Protein AF-A0A6H0SCZ9-F1 (afdb_monomer_lite)

Structure (mmCIF, N/CA/C/O backbone):
data_AF-A0A6H0SCZ9-F1
#
_entry.id   AF-A0A6H0SCZ9-F1
#
loop_
_atom_site.group_PDB
_atom_site.id
_atom_site.type_symbol
_atom_site.label_atom_id
_atom_site.label_alt_id
_atom_site.label_comp_id
_atom_site.label_asym_id
_atom_site.label_entity_id
_atom_site.label_seq_id
_atom_site.pdbx_PDB_ins_code
_atom_site.Cartn_x
_atom_site.Cartn_y
_atom_site.Cartn_z
_atom_site.occupancy
_atom_site.B_iso_or_equiv
_atom_site.auth_seq_id
_atom_site.auth_comp_id
_atom_site.auth_asym_id
_atom_site.auth_atom_id
_atom_site.pdbx_PDB_model_num
ATOM 1 N N . MET A 1 1 ? 11.491 21.447 13.125 1.00 36.28 1 MET A N 1
ATOM 2 C CA . MET A 1 1 ? 11.240 20.022 12.847 1.00 36.28 1 MET A CA 1
ATOM 3 C C . MET A 1 1 ? 10.463 20.002 11.557 1.00 36.28 1 MET A C 1
ATOM 5 O O . MET A 1 1 ? 9.350 20.504 11.555 1.00 36.28 1 MET A O 1
ATOM 9 N N . ALA A 1 2 ? 11.114 19.644 10.451 1.00 33.59 2 ALA A N 1
ATOM 10 C CA . ALA A 1 2 ? 10.431 19.560 9.171 1.00 33.59 2 ALA A CA 1
ATOM 11 C C . ALA A 1 2 ? 9.500 18.354 9.258 1.00 33.59 2 ALA A C 1
ATOM 13 O O . ALA A 1 2 ? 9.974 17.236 9.437 1.00 33.59 2 ALA A O 1
ATOM 14 N N . ASP A 1 3 ? 8.202 18.625 9.232 1.00 43.16 3 ASP A N 1
ATOM 15 C CA . ASP A 1 3 ? 7.192 17.639 8.888 1.00 43.16 3 ASP A CA 1
ATOM 16 C C . ASP A 1 3 ? 7.644 17.057 7.541 1.00 43.16 3 ASP A C 1
ATOM 18 O O . ASP A 1 3 ? 7.758 17.792 6.556 1.00 43.16 3 ASP A O 1
ATOM 22 N N . GLU A 1 4 ? 8.104 15.804 7.534 1.00 52.97 4 GLU A N 1
ATOM 23 C CA . GLU A 1 4 ? 8.478 15.099 6.308 1.00 52.97 4 GLU A CA 1
ATOM 24 C C . GLU A 1 4 ? 7.244 15.134 5.422 1.00 52.97 4 GLU A C 1
ATOM 26 O O . GLU A 1 4 ? 6.300 14.414 5.707 1.00 52.97 4 GLU A O 1
ATOM 31 N N . ALA A 1 5 ? 7.213 16.023 4.428 1.00 67.06 5 ALA A N 1
ATOM 32 C CA . ALA A 1 5 ? 6.027 16.327 3.640 1.00 67.06 5 ALA A CA 1
ATOM 33 C C . ALA A 1 5 ? 5.573 15.089 2.851 1.00 67.06 5 ALA A C 1
ATOM 35 O O . ALA A 1 5 ? 5.932 14.889 1.691 1.00 67.06 5 ALA A O 1
ATOM 36 N N . TRP A 1 6 ? 4.810 14.226 3.510 1.00 75.25 6 TRP A N 1
ATOM 37 C CA . TRP A 1 6 ? 4.088 13.131 2.904 1.00 75.25 6 TRP A CA 1
ATOM 38 C C . TRP A 1 6 ? 2.846 13.726 2.245 1.00 75.25 6 TRP A C 1
ATOM 40 O O . TRP A 1 6 ? 2.172 14.591 2.802 1.00 75.25 6 TRP A O 1
ATOM 50 N N . SER A 1 7 ? 2.584 13.319 1.006 1.00 81.69 7 SER A N 1
ATOM 51 C CA . SER A 1 7 ? 1.396 13.758 0.281 1.00 81.69 7 SER A CA 1
ATOM 52 C C . SER A 1 7 ? 0.287 12.754 0.539 1.00 81.69 7 SER A C 1
ATOM 54 O O . SER A 1 7 ? 0.338 11.632 0.035 1.00 81.69 7 SER A O 1
ATOM 56 N N . GLU A 1 8 ? -0.719 13.162 1.299 1.00 84.56 8 GLU A N 1
ATOM 57 C CA . GLU A 1 8 ? -1.914 12.357 1.508 1.00 84.56 8 GLU A CA 1
ATOM 58 C C . GLU A 1 8 ? -2.723 12.259 0.201 1.00 84.56 8 GLU A C 1
ATOM 60 O O . GLU A 1 8 ? -2.940 13.254 -0.495 1.00 84.56 8 GLU A O 1
ATOM 65 N N . LEU A 1 9 ? -3.120 11.037 -0.171 1.00 86.31 9 LEU A N 1
ATOM 66 C CA . LEU A 1 9 ? -3.921 10.759 -1.376 1.00 86.31 9 LEU A CA 1
ATOM 67 C C . LEU A 1 9 ? -5.356 10.319 -1.053 1.00 86.31 9 LEU A C 1
ATOM 69 O O . LEU A 1 9 ? -6.193 10.253 -1.951 1.00 86.31 9 LEU A O 1
ATOM 73 N N . THR A 1 10 ? -5.635 10.002 0.208 1.00 83.25 10 THR A N 1
ATOM 74 C CA . THR A 1 10 ? -6.917 9.485 0.701 1.00 83.25 10 THR A CA 1
ATOM 75 C C . THR A 1 10 ? -7.304 10.252 1.949 1.00 83.25 10 THR A C 1
ATOM 77 O O . THR A 1 10 ? -6.443 10.439 2.790 1.00 83.25 10 THR A O 1
ATOM 80 N N . CYS A 1 11 ? -8.566 10.633 2.123 1.00 74.81 11 CYS A N 1
ATOM 81 C CA . CYS A 1 11 ? -9.017 11.267 3.364 1.00 74.81 11 CYS A CA 1
ATOM 82 C C . CYS A 1 11 ? -9.504 10.188 4.346 1.00 74.81 11 CYS A C 1
ATOM 84 O O . CYS A 1 11 ? -10.595 9.645 4.161 1.00 74.81 11 CYS A O 1
ATOM 86 N N . GLY A 1 12 ? -8.677 9.847 5.339 1.00 74.69 12 GLY A N 1
ATOM 87 C CA . GLY A 1 12 ? -9.008 8.894 6.408 1.00 74.69 12 GLY A CA 1
ATOM 88 C C . GLY A 1 12 ? -9.549 9.565 7.682 1.00 74.69 12 GLY A C 1
ATOM 89 O O . GLY A 1 12 ? -9.619 10.792 7.747 1.00 74.69 12 GLY A O 1
ATOM 90 N N . PRO A 1 13 ? -9.955 8.781 8.700 1.00 76.88 13 PRO A N 1
ATOM 91 C CA . PRO A 1 13 ? -10.313 9.333 10.002 1.00 76.88 13 PRO A CA 1
ATOM 92 C C . PRO A 1 13 ? -9.078 9.901 10.720 1.00 76.88 13 PRO A C 1
ATOM 94 O O . PRO A 1 13 ? -7.991 9.329 10.657 1.00 76.88 13 PRO A O 1
ATOM 97 N N . GLU A 1 14 ? -9.263 11.019 11.423 1.00 79.81 14 GLU A N 1
ATOM 98 C CA . GLU A 1 14 ? -8.256 11.614 12.306 1.00 79.81 14 GLU A CA 1
ATOM 99 C C . GLU A 1 14 ? -8.546 11.244 13.774 1.00 79.81 14 GLU A C 1
ATOM 101 O O . GLU A 1 14 ? -9.718 11.176 14.157 1.00 79.81 14 GLU A O 1
ATOM 106 N N . PRO A 1 15 ? -7.517 11.066 14.625 1.00 86.81 15 PRO A N 1
ATOM 107 C CA . PRO A 1 15 ? -6.096 11.297 14.359 1.00 86.81 15 PRO A CA 1
ATOM 108 C C . PRO A 1 15 ? -5.407 10.125 13.638 1.00 86.81 15 PRO A C 1
ATOM 110 O O . PRO A 1 15 ? -5.819 8.970 13.741 1.00 86.81 15 PRO A O 1
ATOM 113 N N . VAL A 1 16 ? -4.318 10.438 12.930 1.00 86.69 16 VAL A N 1
ATOM 114 C CA . VAL A 1 16 ? -3.524 9.478 12.148 1.00 86.69 16 VAL A CA 1
ATOM 115 C C . VAL A 1 16 ? -2.183 9.206 12.831 1.00 86.69 16 VAL A C 1
ATOM 117 O O . VAL A 1 16 ? -1.473 10.136 13.213 1.00 86.69 16 VAL A O 1
ATOM 120 N N . VAL A 1 17 ? -1.797 7.932 12.935 1.00 89.38 17 VAL A N 1
ATOM 121 C CA . VAL A 1 17 ? -0.476 7.502 13.413 1.00 89.38 17 VAL A CA 1
ATOM 122 C C . VAL A 1 17 ? 0.235 6.703 12.329 1.00 89.38 17 VAL A C 1
ATOM 124 O O . VAL A 1 17 ? -0.228 5.645 11.901 1.00 89.38 17 VAL A O 1
ATOM 127 N N . ARG A 1 18 ? 1.404 7.195 11.912 1.00 90.19 18 ARG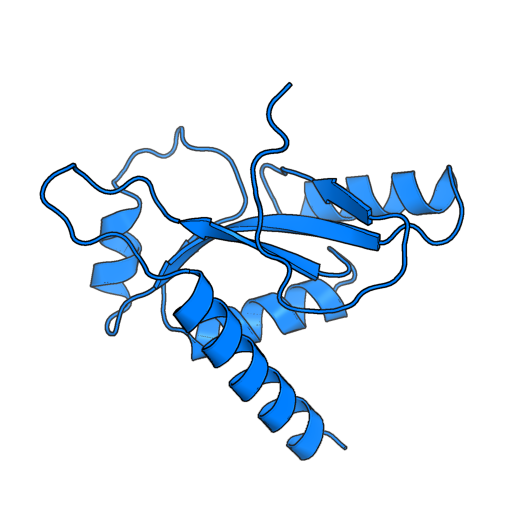 A N 1
ATOM 128 C CA . ARG A 1 18 ? 2.300 6.474 11.005 1.00 90.19 18 ARG A CA 1
ATOM 129 C C . ARG A 1 18 ? 3.161 5.479 11.772 1.00 90.19 18 ARG A C 1
ATOM 131 O O . ARG A 1 18 ? 3.733 5.808 12.811 1.00 90.19 18 ARG A O 1
ATOM 138 N N . VAL A 1 19 ? 3.273 4.266 11.241 1.00 90.94 19 VAL A N 1
ATOM 139 C CA . VAL A 1 19 ? 4.048 3.177 11.834 1.00 90.94 19 VAL A CA 1
ATOM 140 C C . VAL A 1 19 ? 5.027 2.632 10.805 1.00 90.94 19 VAL A C 1
ATOM 142 O O . VAL A 1 19 ? 4.634 2.128 9.756 1.00 90.94 19 VAL A O 1
ATOM 145 N N . ALA A 1 20 ? 6.310 2.66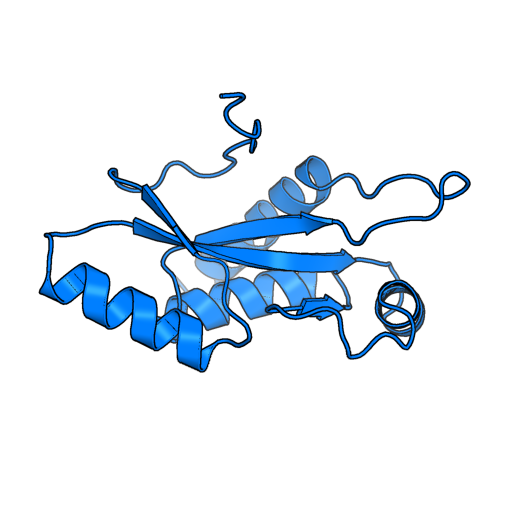2 11.154 1.00 90.81 20 ALA A N 1
ATOM 146 C CA . ALA A 1 20 ? 7.315 1.818 10.528 1.00 90.81 20 ALA A CA 1
ATOM 147 C C . ALA A 1 20 ? 7.394 0.493 11.301 1.00 90.81 20 ALA A C 1
ATOM 149 O O . ALA A 1 20 ? 7.512 0.488 12.529 1.00 90.81 20 ALA A O 1
ATOM 150 N N . ALA A 1 21 ? 7.316 -0.632 10.592 1.00 91.06 21 ALA A N 1
ATOM 151 C CA . ALA A 1 21 ? 7.394 -1.968 11.175 1.00 91.06 21 ALA A CA 1
ATOM 152 C C . ALA A 1 21 ? 8.298 -2.863 10.330 1.00 91.06 21 ALA A C 1
ATOM 154 O O . ALA A 1 21 ? 8.250 -2.794 9.105 1.00 91.06 21 ALA A O 1
ATOM 155 N N . ASP A 1 22 ? 9.073 -3.724 10.985 1.00 90.31 22 ASP A N 1
ATOM 156 C CA . ASP A 1 22 ? 9.955 -4.709 10.361 1.00 90.31 22 ASP A CA 1
ATOM 157 C C . ASP A 1 22 ? 9.161 -5.735 9.535 1.00 90.31 22 ASP A C 1
ATOM 159 O O . ASP A 1 22 ? 9.643 -6.201 8.504 1.00 90.31 22 ASP A O 1
ATOM 163 N N . ASP A 1 23 ? 7.936 -6.057 9.965 1.00 91.38 23 ASP A N 1
ATOM 164 C CA . ASP A 1 23 ? 7.028 -6.977 9.283 1.00 91.38 23 ASP A CA 1
ATOM 165 C C . ASP A 1 23 ? 5.535 -6.667 9.556 1.00 91.38 23 ASP A C 1
ATOM 167 O O . ASP A 1 23 ? 5.170 -5.868 10.427 1.00 91.38 23 ASP A O 1
ATOM 171 N N . LEU A 1 24 ? 4.644 -7.333 8.808 1.00 93.38 24 LEU A N 1
ATOM 172 C CA . LEU A 1 24 ? 3.186 -7.171 8.930 1.00 93.38 24 LEU A CA 1
ATOM 173 C C . LEU A 1 24 ? 2.641 -7.628 10.294 1.00 93.38 24 LEU A C 1
ATOM 175 O O . LEU A 1 24 ? 1.621 -7.119 10.761 1.00 93.38 24 LEU A O 1
ATOM 179 N N . GLN A 1 25 ? 3.291 -8.590 10.955 1.00 93.31 25 GLN A N 1
ATOM 180 C CA . GLN A 1 25 ? 2.858 -9.076 12.263 1.00 93.31 25 GLN A CA 1
ATOM 181 C C . GLN A 1 25 ? 3.149 -8.039 13.352 1.00 93.31 25 GLN A C 1
ATOM 183 O O . GLN A 1 25 ? 2.322 -7.839 14.247 1.00 93.31 25 GLN A O 1
ATOM 188 N N . GLN A 1 26 ? 4.298 -7.371 13.283 1.00 93.56 26 GLN A N 1
ATOM 189 C CA . GLN A 1 26 ? 4.647 -6.251 14.143 1.00 93.56 26 GLN A CA 1
ATOM 190 C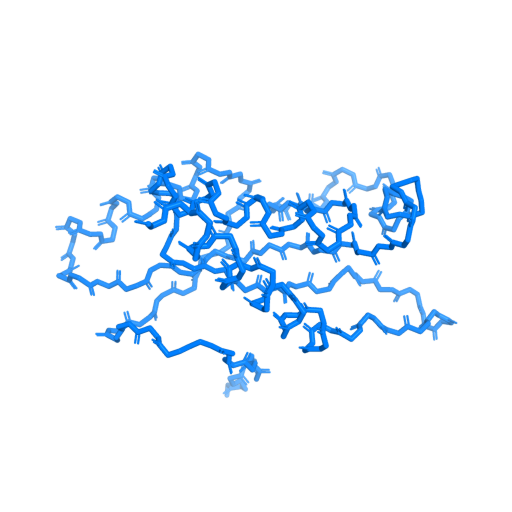 C . GLN A 1 26 ? 3.714 -5.064 13.893 1.00 93.56 26 GLN A C 1
ATOM 192 O O . GLN A 1 26 ? 3.186 -4.529 14.868 1.00 93.56 26 GLN A O 1
ATOM 197 N N . ALA A 1 27 ? 3.430 -4.718 12.633 1.00 93.56 27 ALA A N 1
ATOM 198 C CA . ALA A 1 27 ? 2.459 -3.676 12.292 1.00 93.56 27 ALA A CA 1
ATOM 199 C C . ALA A 1 27 ? 1.077 -3.964 12.906 1.00 93.56 27 ALA A C 1
ATOM 201 O O . ALA A 1 27 ? 0.527 -3.134 13.631 1.00 93.56 27 ALA A O 1
ATOM 202 N N . ARG A 1 28 ? 0.570 -5.195 12.746 1.00 94.44 28 ARG A N 1
ATOM 203 C CA . ARG A 1 28 ? -0.713 -5.614 13.332 1.00 94.44 28 ARG A CA 1
ATOM 204 C C . ARG A 1 28 ? -0.728 -5.511 14.857 1.00 94.44 28 ARG 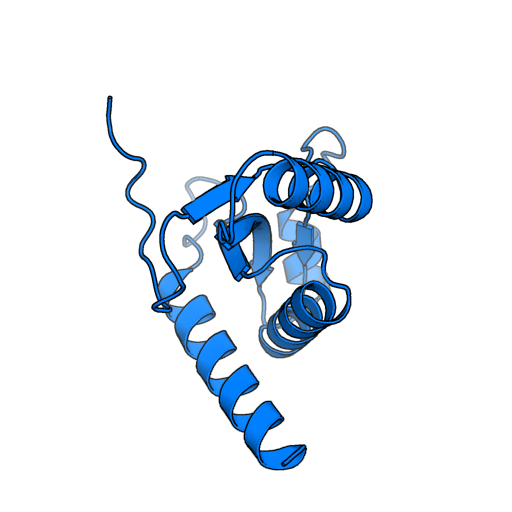A C 1
ATOM 206 O O . ARG A 1 28 ? -1.726 -5.103 15.443 1.00 94.44 28 ARG A O 1
ATOM 213 N N . ARG A 1 29 ? 0.369 -5.893 15.519 1.00 93.12 29 ARG A N 1
ATOM 214 C CA . ARG A 1 29 ? 0.505 -5.768 16.980 1.00 93.12 29 ARG A CA 1
ATOM 215 C C . ARG A 1 29 ? 0.528 -4.309 17.425 1.00 93.12 29 ARG A C 1
ATOM 217 O O . ARG A 1 29 ? -0.049 -4.013 18.465 1.00 93.12 29 ARG A O 1
ATOM 224 N N . ALA A 1 30 ? 1.201 -3.432 16.683 1.00 91.12 30 ALA A N 1
ATOM 225 C CA . ALA A 1 30 ? 1.222 -2.002 16.972 1.00 91.12 30 ALA A CA 1
ATOM 226 C C . ALA A 1 30 ? -0.188 -1.410 16.859 1.00 91.12 30 ALA A C 1
ATOM 228 O O . ALA A 1 30 ? -0.643 -0.753 17.790 1.00 91.12 30 ALA A O 1
ATOM 229 N N . ARG A 1 31 ? -0.921 -1.748 15.789 1.00 90.94 31 ARG A N 1
ATOM 230 C CA . ARG A 1 31 ? -2.315 -1.328 15.606 1.00 90.94 31 ARG A CA 1
ATOM 231 C C . ARG A 1 31 ? -3.236 -1.797 16.729 1.00 90.94 31 ARG A C 1
ATOM 233 O O . ARG A 1 31 ? -4.018 -1.002 17.234 1.00 90.94 31 ARG A O 1
ATOM 240 N N . ALA A 1 32 ? -3.129 -3.064 17.134 1.00 91.12 32 ALA A N 1
ATOM 241 C CA . ALA A 1 32 ? -3.937 -3.598 18.230 1.00 91.12 32 ALA A CA 1
ATOM 242 C C . ALA A 1 32 ? -3.716 -2.819 19.539 1.00 91.12 32 ALA A C 1
ATOM 244 O O . ALA A 1 32 ? -4.683 -2.438 20.181 1.00 91.12 32 ALA A O 1
ATOM 245 N N . ARG A 1 33 ? -2.457 -2.509 19.883 1.00 88.44 33 ARG A N 1
ATOM 246 C CA . ARG A 1 33 ? -2.131 -1.723 21.087 1.00 88.44 33 ARG A CA 1
ATOM 247 C C . ARG A 1 33 ? -2.690 -0.304 21.024 1.00 88.44 33 ARG A C 1
ATOM 249 O O . ARG A 1 33 ? -3.305 0.139 21.979 1.00 88.44 33 ARG A O 1
ATOM 256 N N . LEU A 1 34 ? -2.514 0.381 19.893 1.00 86.94 34 LEU A N 1
ATOM 257 C CA . LEU A 1 34 ? -2.997 1.755 19.725 1.00 86.94 34 LEU A CA 1
ATOM 258 C C . LEU A 1 34 ? -4.521 1.849 19.858 1.00 86.94 34 LEU A C 1
ATOM 260 O O . LEU A 1 34 ? -5.017 2.797 20.449 1.00 86.94 34 LEU A O 1
ATOM 264 N N . ARG A 1 35 ? -5.250 0.846 19.356 1.00 81.62 35 ARG A N 1
ATOM 265 C CA . ARG A 1 35 ? -6.714 0.791 19.459 1.00 81.62 35 ARG A CA 1
ATOM 266 C C . ARG A 1 35 ? -7.215 0.471 20.873 1.00 81.62 35 ARG A C 1
ATOM 268 O O . ARG A 1 35 ? -8.338 0.847 21.197 1.00 81.62 35 ARG A O 1
ATOM 275 N N . ASP A 1 36 ? -6.410 -0.216 21.683 1.00 81.56 36 ASP A N 1
ATOM 276 C CA . ASP A 1 36 ? -6.720 -0.498 23.090 1.00 81.56 36 ASP A CA 1
ATOM 277 C C . ASP A 1 36 ? -6.441 0.718 23.999 1.00 81.56 36 ASP A C 1
ATOM 279 O O . ASP A 1 36 ? -7.147 0.905 24.991 1.00 81.56 36 ASP A O 1
ATOM 283 N N . ASP A 1 37 ? -5.437 1.539 23.658 1.00 69.56 37 ASP A N 1
ATOM 284 C CA . ASP A 1 37 ? -4.963 2.665 24.477 1.00 69.56 37 ASP A CA 1
ATOM 285 C C . ASP A 1 37 ? -5.719 3.990 24.217 1.00 69.56 37 ASP A C 1
ATOM 287 O O . ASP A 1 37 ? -5.978 4.726 25.168 1.00 69.56 37 ASP A O 1
ATOM 291 N N . ASP A 1 38 ? -6.106 4.295 22.971 1.00 58.38 38 ASP A N 1
ATOM 292 C CA . ASP A 1 38 ? -6.810 5.534 22.601 1.00 58.38 38 ASP A CA 1
ATOM 293 C C . ASP A 1 38 ? -7.800 5.284 21.448 1.00 58.38 38 ASP A C 1
ATOM 295 O O . ASP A 1 38 ? -7.489 4.640 20.446 1.00 58.38 38 ASP A O 1
ATOM 299 N N . GLY A 1 39 ? -9.028 5.786 21.594 1.00 64.06 39 GLY A N 1
ATOM 300 C CA . GLY A 1 39 ? -10.130 5.547 20.658 1.00 64.06 39 GLY A CA 1
ATOM 301 C C . GLY A 1 39 ? -9.802 5.847 19.187 1.00 64.06 39 GLY A C 1
ATOM 302 O O . GLY A 1 39 ? -9.095 6.793 18.876 1.00 64.06 39 GLY A O 1
ATOM 303 N N . ASP A 1 40 ? -10.355 5.013 18.303 1.00 74.69 40 ASP A N 1
ATOM 304 C CA . ASP A 1 40 ? -10.405 5.093 16.830 1.00 74.69 40 ASP A CA 1
ATOM 305 C C . ASP A 1 40 ? -9.326 5.936 16.110 1.00 74.69 40 ASP A C 1
ATOM 307 O O . ASP A 1 40 ? -9.626 6.810 15.302 1.00 74.69 40 ASP A O 1
ATOM 311 N N . VAL A 1 41 ? -8.051 5.644 16.380 1.00 87.12 41 VAL A N 1
ATOM 312 C CA . VAL A 1 41 ? -6.906 6.188 15.631 1.00 87.12 41 VAL A CA 1
ATOM 313 C C . VAL A 1 41 ? -6.713 5.412 14.325 1.00 87.12 41 VAL A C 1
ATOM 315 O O . VAL A 1 41 ? -6.743 4.176 14.323 1.00 87.12 41 VAL A O 1
ATOM 318 N N . ALA A 1 42 ? -6.452 6.118 13.222 1.00 88.75 42 ALA A N 1
ATOM 319 C CA . ALA A 1 42 ? -6.067 5.501 11.954 1.00 88.75 42 ALA A CA 1
ATOM 320 C C . ALA A 1 42 ? -4.576 5.141 11.952 1.00 88.75 42 ALA A C 1
ATOM 322 O O . ALA A 1 42 ? -3.715 6.009 12.106 1.00 88.75 42 ALA A O 1
ATOM 323 N N . VAL A 1 43 ? -4.250 3.866 11.736 1.00 91.25 43 VAL A N 1
ATOM 324 C CA . VAL A 1 43 ? -2.863 3.393 11.663 1.00 91.25 43 VAL A CA 1
ATOM 325 C C . VAL A 1 43 ? -2.425 3.259 10.212 1.00 91.25 43 VAL A C 1
ATOM 327 O O . VAL A 1 43 ? -2.965 2.444 9.466 1.00 91.25 43 VAL A O 1
ATOM 330 N N . ILE A 1 44 ? -1.403 4.021 9.826 1.00 93.19 44 ILE A N 1
ATOM 331 C CA . ILE A 1 44 ? -0.856 4.042 8.466 1.00 93.19 44 ILE A CA 1
ATOM 332 C C . ILE A 1 44 ? 0.514 3.370 8.463 1.00 93.19 44 ILE A C 1
ATOM 334 O O . ILE A 1 44 ? 1.447 3.836 9.115 1.00 93.19 44 ILE A O 1
ATOM 338 N N . LEU A 1 45 ? 0.638 2.259 7.738 1.00 94.50 45 LEU A N 1
ATOM 339 C CA . LEU A 1 45 ? 1.876 1.485 7.662 1.00 94.50 45 LEU A CA 1
ATOM 340 C C . LEU A 1 45 ? 2.781 1.999 6.541 1.00 94.50 45 LEU A C 1
ATOM 342 O O . LEU A 1 45 ? 2.372 2.068 5.382 1.00 94.50 45 LEU A O 1
ATOM 346 N N . ASP A 1 46 ? 4.036 2.283 6.860 1.00 94.06 46 ASP A N 1
ATOM 347 C CA . ASP A 1 46 ? 5.037 2.603 5.849 1.00 94.06 46 ASP A CA 1
ATOM 348 C C . ASP A 1 46 ? 5.458 1.333 5.091 1.00 94.06 46 ASP A C 1
ATOM 350 O O . ASP A 1 46 ? 5.889 0.339 5.684 1.00 94.06 46 ASP A O 1
ATOM 354 N N . VAL A 1 47 ? 5.342 1.371 3.762 1.00 94.12 47 VAL A N 1
ATOM 355 C CA . VAL A 1 47 ? 5.711 0.270 2.866 1.00 94.12 47 VAL A CA 1
ATOM 356 C C . VAL A 1 47 ? 6.720 0.775 1.846 1.00 94.12 47 VAL A C 1
ATOM 358 O O . VAL A 1 47 ? 6.413 1.648 1.031 1.00 94.12 47 VAL A O 1
ATOM 361 N N . THR A 1 48 ? 7.924 0.203 1.847 1.00 93.19 48 THR A N 1
ATOM 362 C CA . THR A 1 48 ? 8.907 0.507 0.806 1.00 93.19 48 THR A CA 1
ATOM 363 C C . THR A 1 48 ? 8.521 -0.194 -0.490 1.00 93.19 48 THR A C 1
ATOM 365 O O . THR A 1 48 ? 8.360 -1.415 -0.514 1.00 93.19 48 THR A O 1
ATOM 368 N N . VAL A 1 49 ? 8.397 0.555 -1.582 1.00 92.38 49 VAL A N 1
ATOM 369 C CA . VAL A 1 49 ? 7.933 0.048 -2.871 1.00 92.38 49 VAL A CA 1
ATOM 370 C C . VAL A 1 49 ? 8.982 0.195 -3.967 1.00 92.38 49 VAL A C 1
ATOM 372 O O . VAL A 1 49 ? 9.583 1.253 -4.162 1.00 92.38 49 VAL A O 1
ATOM 375 N N . ALA A 1 50 ? 9.137 -0.880 -4.734 1.00 90.81 50 ALA A N 1
ATOM 376 C CA . ALA A 1 50 ? 9.724 -0.870 -6.061 1.00 90.81 50 ALA A CA 1
ATOM 377 C C . ALA A 1 50 ? 8.673 -1.378 -7.048 1.00 90.81 50 ALA A C 1
ATOM 379 O O . ALA A 1 50 ? 8.255 -2.539 -7.003 1.00 90.81 50 ALA A O 1
ATOM 380 N N . VAL A 1 51 ? 8.217 -0.491 -7.929 1.00 90.00 51 VAL A N 1
ATOM 381 C CA . VAL A 1 51 ? 7.218 -0.822 -8.943 1.00 90.00 51 VAL A CA 1
ATOM 382 C C . VAL A 1 51 ? 7.855 -0.714 -10.316 1.00 90.00 51 VAL A C 1
ATOM 384 O O . VAL A 1 51 ? 8.418 0.318 -10.667 1.00 90.00 51 VAL A O 1
ATOM 387 N N . ALA A 1 52 ? 7.749 -1.783 -11.096 1.00 84.50 52 ALA A N 1
ATOM 388 C CA . ALA A 1 52 ? 8.235 -1.834 -12.466 1.00 84.50 52 ALA A CA 1
ATOM 389 C C . ALA A 1 52 ? 7.251 -2.606 -13.356 1.00 84.50 52 ALA A C 1
ATOM 391 O O . ALA A 1 52 ? 6.367 -3.317 -12.874 1.00 84.50 52 ALA A O 1
ATOM 392 N N . GLY A 1 53 ? 7.421 -2.484 -14.676 1.00 77.69 53 GLY A N 1
ATOM 393 C CA . GLY A 1 53 ? 6.666 -3.286 -15.646 1.00 77.69 53 GLY A CA 1
ATOM 394 C C . GLY A 1 53 ? 7.005 -4.784 -15.604 1.00 77.69 53 GLY A C 1
ATOM 395 O O . GLY A 1 53 ? 6.220 -5.597 -16.083 1.00 77.69 53 GLY A O 1
ATOM 396 N N . ASP A 1 54 ? 8.145 -5.149 -15.004 1.00 76.69 54 ASP A N 1
ATOM 397 C CA . ASP A 1 54 ? 8.618 -6.525 -14.833 1.00 76.69 54 ASP A CA 1
ATOM 398 C C . ASP A 1 54 ? 9.046 -6.772 -13.374 1.00 76.69 54 ASP A C 1
ATOM 400 O O . ASP A 1 54 ? 9.738 -5.955 -12.762 1.00 76.69 54 ASP A O 1
ATOM 404 N N . VAL A 1 55 ? 8.649 -7.918 -12.813 1.00 77.12 55 VAL A N 1
ATOM 405 C CA . VAL A 1 55 ? 8.910 -8.274 -11.407 1.00 77.12 55 VAL A CA 1
ATOM 406 C C . VAL A 1 55 ? 10.404 -8.412 -11.117 1.00 77.12 55 VAL A C 1
ATOM 408 O O . VAL A 1 55 ? 10.850 -7.999 -10.052 1.00 77.12 55 VAL A O 1
ATOM 411 N N . ARG A 1 56 ? 11.208 -8.934 -12.051 1.00 80.25 56 ARG A N 1
ATOM 412 C CA . ARG A 1 56 ? 12.661 -9.052 -11.857 1.00 80.25 56 ARG A CA 1
ATOM 413 C C . ARG A 1 56 ? 13.310 -7.681 -11.743 1.00 80.25 56 ARG A C 1
ATOM 415 O O . ARG A 1 56 ? 14.194 -7.509 -10.910 1.00 80.25 56 ARG A O 1
ATOM 422 N N . ALA A 1 57 ? 12.857 -6.714 -12.541 1.00 81.31 57 ALA A N 1
ATOM 423 C CA . ALA A 1 57 ? 13.345 -5.340 -12.461 1.00 81.31 57 ALA A CA 1
ATOM 424 C C . ALA A 1 57 ? 12.999 -4.694 -11.107 1.00 81.31 57 ALA A C 1
ATOM 426 O O . ALA A 1 57 ? 13.853 -4.041 -10.509 1.00 81.31 57 ALA A O 1
ATOM 427 N N . ALA A 1 58 ? 11.788 -4.939 -10.593 1.00 81.94 58 ALA A N 1
ATOM 428 C CA . ALA A 1 58 ? 11.375 -4.479 -9.268 1.00 81.94 58 ALA A CA 1
ATOM 429 C C . ALA A 1 58 ? 12.167 -5.149 -8.128 1.00 81.94 58 ALA A C 1
ATOM 431 O O . ALA A 1 58 ? 12.578 -4.491 -7.177 1.00 81.94 58 ALA A O 1
ATOM 432 N N . CYS A 1 59 ? 12.426 -6.457 -8.212 1.00 82.62 59 CYS A N 1
ATOM 433 C CA . CYS A 1 59 ? 13.243 -7.153 -7.214 1.00 82.62 59 CYS A CA 1
ATOM 434 C C . CYS A 1 59 ? 14.689 -6.644 -7.216 1.00 82.62 59 CYS A C 1
ATOM 436 O O . CYS A 1 59 ? 15.266 -6.437 -6.153 1.00 82.62 59 CYS A O 1
ATOM 438 N N . ALA A 1 60 ? 15.258 -6.382 -8.396 1.00 83.81 60 ALA A N 1
ATOM 439 C CA . ALA A 1 60 ? 16.610 -5.842 -8.519 1.00 83.81 60 ALA A CA 1
ATOM 440 C C . ALA A 1 60 ? 16.770 -4.457 -7.862 1.00 83.81 60 ALA A C 1
ATOM 442 O O . ALA A 1 60 ? 17.885 -4.083 -7.505 1.00 83.81 60 ALA A O 1
ATOM 443 N N . SER A 1 61 ? 15.677 -3.707 -7.670 1.00 81.69 61 SER A N 1
ATOM 444 C CA . SER A 1 61 ? 15.713 -2.362 -7.081 1.00 81.69 61 SER A CA 1
ATOM 445 C C . SER A 1 61 ? 16.023 -2.359 -5.583 1.00 81.69 61 SER A C 1
ATOM 447 O O . SER A 1 61 ? 16.527 -1.365 -5.074 1.00 81.69 61 SER A O 1
ATOM 449 N N . PHE A 1 62 ? 15.733 -3.451 -4.871 1.00 78.81 62 PHE A N 1
ATOM 450 C CA . PHE A 1 62 ? 16.016 -3.564 -3.437 1.00 78.81 62 PHE A CA 1
ATOM 451 C C . PHE A 1 62 ? 17.471 -3.956 -3.138 1.00 78.81 62 PHE A C 1
ATOM 453 O O . PHE A 1 62 ? 17.888 -3.924 -1.982 1.00 78.81 62 PHE A O 1
ATOM 460 N N . GLY A 1 63 ? 18.259 -4.284 -4.169 1.00 73.00 63 GLY A N 1
ATOM 461 C CA . GLY A 1 63 ? 19.601 -4.829 -3.997 1.00 73.00 63 GLY A CA 1
ATOM 462 C C . GLY A 1 63 ? 19.595 -6.145 -3.207 1.00 73.00 63 GLY A C 1
ATOM 463 O O . GLY A 1 63 ? 18.553 -6.749 -2.973 1.00 73.00 63 GLY A O 1
ATOM 464 N N . THR A 1 64 ? 20.778 -6.598 -2.800 1.00 67.38 64 THR A N 1
ATOM 465 C CA . THR A 1 64 ? 20.952 -7.776 -1.925 1.00 67.38 64 THR A CA 1
ATOM 466 C C . THR A 1 64 ? 21.089 -7.375 -0.452 1.00 67.38 64 THR A C 1
ATOM 468 O O . THR A 1 64 ? 21.551 -8.167 0.368 1.00 67.38 64 THR A O 1
ATOM 471 N N . ASP A 1 65 ? 20.784 -6.118 -0.117 1.00 64.88 65 ASP A N 1
ATOM 472 C CA . ASP A 1 65 ? 20.958 -5.611 1.240 1.00 64.88 65 ASP A CA 1
ATOM 473 C C . ASP A 1 65 ? 19.764 -6.003 2.115 1.00 64.88 65 ASP A C 1
ATOM 475 O O . ASP A 1 65 ? 18.803 -5.260 2.313 1.00 64.88 65 ASP A O 1
ATOM 479 N N . GLU A 1 66 ? 19.860 -7.209 2.665 1.00 63.78 66 GLU A N 1
ATOM 480 C CA . GLU A 1 66 ? 18.926 -7.762 3.647 1.00 63.78 66 GLU A CA 1
ATOM 481 C C . GLU A 1 66 ? 18.897 -6.948 4.961 1.00 63.78 66 GLU A C 1
ATOM 483 O O . GLU A 1 66 ? 18.038 -7.179 5.812 1.00 63.78 66 GLU A O 1
ATOM 488 N N . SER A 1 67 ? 19.827 -5.999 5.155 1.00 63.25 67 SER A N 1
ATOM 489 C CA . SER A 1 67 ? 19.919 -5.161 6.361 1.00 63.25 67 SER A CA 1
ATOM 490 C C . SER A 1 67 ? 18.914 -4.019 6.362 1.00 63.25 67 SER A C 1
ATOM 492 O O . SER A 1 67 ? 18.606 -3.480 7.431 1.00 63.25 67 SER A O 1
ATOM 494 N N . VAL A 1 68 ? 18.390 -3.641 5.190 1.00 64.25 68 VAL A N 1
ATOM 495 C CA . VAL A 1 68 ? 17.248 -2.736 5.134 1.00 64.25 68 VAL A CA 1
ATOM 496 C C . VAL A 1 68 ? 16.136 -3.458 5.895 1.00 64.25 68 VAL A C 1
ATOM 498 O O . VAL A 1 68 ? 15.817 -4.615 5.615 1.00 64.25 68 VAL A O 1
ATOM 501 N N . ARG A 1 69 ? 15.503 -2.807 6.867 1.00 71.31 69 ARG A N 1
ATOM 502 C CA . ARG A 1 69 ? 14.338 -3.347 7.588 1.00 71.31 69 ARG A CA 1
ATOM 503 C C . ARG A 1 69 ? 13.061 -2.662 7.122 1.00 71.31 69 ARG A C 1
ATOM 505 O O . ARG A 1 69 ? 13.138 -1.614 6.484 1.00 71.31 69 ARG A O 1
ATOM 512 N N . GLY A 1 70 ? 11.915 -3.288 7.350 1.00 85.12 70 GLY A N 1
ATOM 513 C CA . GLY A 1 70 ? 10.629 -2.737 6.939 1.00 85.12 70 GLY A CA 1
ATOM 514 C C . GLY A 1 70 ? 9.830 -3.641 6.007 1.00 85.12 70 GLY A C 1
ATOM 515 O O . GLY A 1 70 ? 10.384 -4.498 5.315 1.00 85.12 70 GLY A O 1
ATOM 516 N N . VAL A 1 71 ? 8.525 -3.388 5.933 1.00 91.44 71 VAL A N 1
ATOM 517 C CA . VAL A 1 71 ? 7.630 -4.026 4.962 1.00 91.44 71 VAL A CA 1
ATOM 518 C C . VAL A 1 71 ? 7.971 -3.547 3.550 1.00 91.44 71 VAL A C 1
ATOM 520 O O . VAL A 1 71 ? 7.999 -2.347 3.272 1.00 91.44 71 VAL A O 1
ATOM 523 N N . ARG A 1 72 ? 8.224 -4.495 2.641 1.00 91.69 72 ARG A N 1
ATOM 524 C CA . ARG A 1 72 ? 8.619 -4.227 1.252 1.00 91.69 72 ARG A CA 1
ATOM 525 C C . ARG A 1 72 ? 7.642 -4.805 0.256 1.00 91.69 72 ARG A C 1
ATOM 527 O O . ARG A 1 72 ? 7.126 -5.905 0.439 1.00 91.69 72 ARG A O 1
ATOM 534 N N . TYR A 1 73 ? 7.502 -4.106 -0.859 1.00 92.50 73 TYR A N 1
ATOM 535 C CA . TYR A 1 73 ? 6.816 -4.605 -2.032 1.00 92.50 73 TYR A CA 1
ATOM 536 C C . TYR A 1 73 ? 7.663 -4.407 -3.289 1.00 92.50 73 TYR A C 1
ATOM 538 O O . TYR A 1 73 ? 8.031 -3.283 -3.627 1.00 92.50 73 TYR A O 1
ATOM 546 N N . ALA A 1 74 ? 7.917 -5.499 -4.008 1.00 91.88 74 ALA A N 1
ATOM 547 C CA . ALA A 1 74 ? 8.529 -5.494 -5.330 1.00 91.88 74 ALA A CA 1
ATOM 548 C C . ALA A 1 74 ? 7.550 -6.106 -6.336 1.00 91.88 74 ALA A C 1
ATOM 550 O O . ALA A 1 74 ? 7.179 -7.274 -6.206 1.00 91.88 74 ALA A O 1
ATOM 551 N N . GLY A 1 75 ? 7.130 -5.349 -7.348 1.00 91.75 75 GLY A N 1
ATOM 552 C CA . GLY A 1 75 ? 6.282 -5.911 -8.394 1.00 91.75 75 GLY A CA 1
ATOM 553 C C . GLY A 1 75 ? 5.559 -4.882 -9.246 1.00 91.75 75 GLY A C 1
ATOM 554 O O . GLY A 1 75 ? 6.137 -3.895 -9.689 1.00 91.75 75 GLY A O 1
ATOM 555 N N . THR A 1 76 ? 4.282 -5.152 -9.512 1.00 92.81 76 THR A N 1
ATOM 556 C CA . THR A 1 76 ? 3.440 -4.348 -10.407 1.00 92.81 76 THR A CA 1
ATOM 557 C C . THR A 1 76 ? 2.448 -3.513 -9.610 1.00 92.81 76 THR A C 1
ATOM 559 O O . THR A 1 76 ? 2.059 -3.886 -8.506 1.00 92.81 76 THR A O 1
ATOM 562 N N . VAL A 1 77 ? 1.934 -2.435 -10.203 1.00 93.56 77 VAL A N 1
ATOM 563 C CA . VAL A 1 77 ? 0.875 -1.613 -9.588 1.00 93.56 77 VAL A CA 1
ATOM 564 C C . VAL A 1 77 ? -0.341 -2.457 -9.181 1.00 93.56 77 VAL A C 1
ATOM 566 O O . VAL A 1 77 ? -0.897 -2.285 -8.100 1.00 93.56 77 VAL A O 1
ATOM 569 N N . ARG A 1 78 ? -0.736 -3.424 -10.020 1.00 92.06 78 ARG A N 1
ATOM 570 C CA . ARG A 1 78 ? -1.890 -4.291 -9.744 1.00 92.06 78 ARG A CA 1
ATOM 571 C C . ARG A 1 78 ? -1.648 -5.214 -8.550 1.00 92.06 78 ARG A C 1
ATOM 573 O O . ARG A 1 78 ? -2.571 -5.471 -7.785 1.00 92.06 78 ARG A O 1
ATOM 580 N N . GLY A 1 79 ? -0.422 -5.715 -8.399 1.00 91.94 79 GLY A N 1
ATOM 581 C CA . GLY A 1 79 ? -0.048 -6.510 -7.234 1.00 91.94 79 GLY A CA 1
ATOM 582 C C . GLY A 1 79 ? 0.053 -5.663 -5.964 1.00 91.94 79 GLY A C 1
ATOM 583 O O . GLY A 1 79 ? -0.384 -6.125 -4.917 1.00 91.94 79 GLY A O 1
ATOM 584 N N . LEU A 1 80 ? 0.533 -4.418 -6.064 1.00 94.69 80 LEU A N 1
ATOM 585 C CA . LEU A 1 80 ? 0.560 -3.470 -4.947 1.00 94.69 80 LEU A CA 1
ATOM 586 C C . LEU A 1 80 ? -0.856 -3.172 -4.441 1.00 94.69 80 LEU A C 1
ATOM 588 O O . LEU A 1 80 ? -1.103 -3.240 -3.244 1.00 94.69 80 LEU A O 1
ATOM 592 N N . ALA A 1 81 ? -1.805 -2.925 -5.350 1.00 94.81 81 ALA A N 1
ATOM 593 C CA . ALA A 1 81 ? -3.211 -2.748 -4.990 1.00 94.81 81 ALA A CA 1
ATOM 594 C C . ALA A 1 81 ? -3.794 -3.990 -4.289 1.00 94.81 81 ALA A C 1
ATOM 596 O O . ALA A 1 81 ? -4.551 -3.860 -3.333 1.00 94.81 81 ALA A O 1
ATOM 597 N N . GLY A 1 82 ? -3.424 -5.197 -4.735 1.00 94.06 82 GLY A N 1
ATOM 598 C CA . GLY A 1 82 ? -3.798 -6.441 -4.054 1.00 94.06 82 GLY A CA 1
ATOM 599 C C . GLY A 1 82 ? -3.258 -6.506 -2.626 1.00 94.06 82 GLY A C 1
ATOM 600 O O . GLY A 1 82 ? -4.032 -6.699 -1.697 1.00 94.06 82 GLY A O 1
ATOM 601 N N . LEU A 1 83 ? -1.958 -6.252 -2.449 1.00 95.06 83 LEU A N 1
ATOM 602 C CA . LEU A 1 83 ? -1.319 -6.241 -1.133 1.00 95.06 83 LEU A CA 1
ATOM 603 C C . LEU A 1 83 ? -1.970 -5.228 -0.181 1.00 95.06 83 LEU A C 1
ATOM 605 O O . LEU A 1 83 ? -2.184 -5.542 0.984 1.00 95.06 83 LEU A O 1
ATOM 609 N N . ILE A 1 84 ? -2.285 -4.023 -0.656 1.00 95.19 84 ILE A N 1
ATOM 610 C CA . ILE A 1 84 ? -2.912 -2.985 0.175 1.00 95.19 84 ILE A CA 1
ATOM 611 C C . ILE A 1 84 ? -4.304 -3.428 0.638 1.00 95.19 84 ILE A C 1
ATOM 613 O O . ILE A 1 84 ? -4.609 -3.319 1.823 1.00 95.19 84 ILE A O 1
ATOM 617 N N . ALA A 1 85 ? -5.108 -4.006 -0.259 1.00 93.19 85 ALA A N 1
ATOM 618 C CA . ALA A 1 85 ? -6.408 -4.565 0.108 1.00 93.19 85 ALA A CA 1
ATOM 619 C C . ALA A 1 85 ? -6.281 -5.724 1.117 1.00 93.19 85 ALA A C 1
ATOM 621 O O . ALA A 1 85 ? 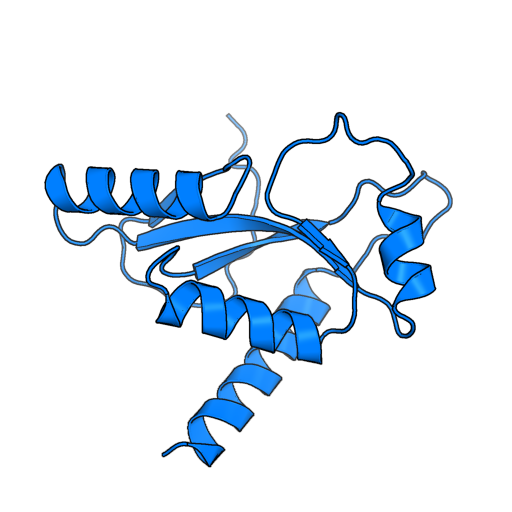-7.105 -5.853 2.024 1.00 93.19 85 ALA A O 1
ATOM 622 N N . ASP A 1 86 ? -5.242 -6.553 0.988 1.00 94.00 86 ASP A N 1
ATOM 623 C CA . ASP A 1 86 ? -4.971 -7.646 1.925 1.00 94.00 86 ASP A CA 1
ATOM 624 C C . ASP A 1 86 ? -4.535 -7.116 3.306 1.00 94.00 86 ASP A C 1
ATOM 626 O O . ASP A 1 86 ? -4.967 -7.652 4.325 1.00 94.00 86 ASP A O 1
ATOM 630 N N . ILE A 1 87 ? -3.723 -6.051 3.361 1.00 94.81 87 ILE A N 1
ATOM 631 C CA . ILE A 1 87 ? -3.306 -5.368 4.604 1.00 94.81 87 ILE A CA 1
ATOM 632 C C . ILE A 1 87 ? -4.525 -4.835 5.364 1.00 94.81 87 ILE A C 1
ATOM 634 O O . ILE A 1 87 ? -4.634 -5.062 6.574 1.00 94.81 87 ILE A O 1
ATOM 638 N N . GLU A 1 88 ? -5.437 -4.172 4.653 1.00 91.44 88 GLU A N 1
ATOM 639 C CA . GLU A 1 88 ? -6.693 -3.657 5.204 1.00 91.44 88 GLU A CA 1
ATOM 640 C C . GLU A 1 88 ? -7.581 -4.809 5.705 1.00 91.44 88 GLU A C 1
ATOM 642 O O . GLU A 1 88 ? -7.958 -4.852 6.877 1.00 91.44 88 GLU A O 1
ATOM 647 N N . THR A 1 89 ? -7.835 -5.812 4.856 1.00 92.06 89 THR A N 1
ATOM 648 C CA . THR A 1 89 ? -8.706 -6.962 5.175 1.00 92.06 89 THR A CA 1
ATOM 649 C C . THR A 1 89 ? -8.175 -7.785 6.351 1.00 92.06 89 THR A C 1
ATOM 651 O O . THR A 1 89 ? -8.942 -8.273 7.182 1.00 92.06 89 THR A O 1
ATOM 654 N N . ALA A 1 90 ? -6.853 -7.941 6.454 1.00 93.38 90 ALA A N 1
ATOM 655 C CA . ALA A 1 90 ? -6.205 -8.645 7.557 1.00 93.38 90 ALA A CA 1
ATOM 656 C C . ALA A 1 90 ? -6.124 -7.808 8.850 1.00 93.38 90 ALA A C 1
ATOM 658 O O . ALA A 1 90 ? -5.617 -8.302 9.866 1.00 93.38 90 ALA A O 1
ATOM 659 N N . GLY A 1 91 ? -6.588 -6.553 8.824 1.00 91.62 91 GLY A N 1
ATOM 660 C CA . GLY A 1 91 ? -6.566 -5.635 9.959 1.00 91.62 91 GLY A CA 1
ATOM 661 C C . GLY A 1 91 ? -5.155 -5.260 10.406 1.00 91.62 91 GLY A C 1
ATOM 662 O O . GLY A 1 91 ? -4.940 -5.003 11.594 1.00 91.62 91 GLY A O 1
ATOM 663 N N . VAL A 1 92 ? -4.185 -5.279 9.487 1.00 95.31 92 VAL A N 1
ATOM 664 C CA . VAL A 1 92 ? -2.785 -4.941 9.776 1.00 95.31 92 VAL A CA 1
ATOM 665 C C . VAL A 1 92 ? -2.616 -3.429 9.924 1.00 95.31 92 VAL A C 1
ATOM 667 O O . VAL A 1 92 ? -1.947 -2.989 10.856 1.00 95.31 92 VAL A O 1
ATOM 670 N N . ALA A 1 93 ? -3.246 -2.656 9.041 1.00 93.88 93 ALA A N 1
ATOM 671 C CA . ALA A 1 93 ? -3.241 -1.197 9.029 1.00 93.88 93 ALA A CA 1
ATOM 672 C C . ALA A 1 93 ? -4.553 -0.680 8.416 1.00 93.88 93 ALA A C 1
ATOM 674 O O . ALA A 1 93 ? -5.215 -1.415 7.685 1.00 93.88 93 ALA A O 1
ATOM 675 N N . ASP A 1 94 ? -4.910 0.567 8.710 1.00 90.25 94 ASP A N 1
ATOM 676 C CA . ASP A 1 94 ? -6.064 1.265 8.123 1.00 90.25 94 ASP A CA 1
ATOM 677 C C . ASP A 1 94 ? -5.700 1.933 6.782 1.00 90.25 94 ASP A C 1
ATOM 679 O O . ASP A 1 94 ? -6.566 2.267 5.981 1.00 90.25 94 ASP A O 1
ATOM 683 N N . GLY A 1 95 ? -4.402 2.090 6.511 1.00 91.88 95 GLY A N 1
ATOM 684 C CA . GLY A 1 95 ? -3.871 2.567 5.240 1.00 91.88 95 GLY A CA 1
ATOM 685 C C . GLY A 1 95 ? -2.363 2.350 5.139 1.00 91.88 95 GLY A C 1
ATOM 686 O O . GLY A 1 95 ? -1.741 1.758 6.027 1.00 91.88 95 GLY A O 1
ATOM 687 N N . VAL A 1 96 ? -1.761 2.830 4.049 1.00 94.44 96 VAL A N 1
ATOM 688 C CA . VAL A 1 96 ? -0.312 2.726 3.833 1.00 94.44 96 VAL A CA 1
ATOM 689 C C . VAL A 1 96 ? 0.301 4.028 3.333 1.00 94.44 96 VAL A C 1
ATOM 691 O O . VAL A 1 96 ? -0.306 4.750 2.544 1.00 94.44 96 VAL A O 1
ATOM 694 N N . THR A 1 97 ? 1.548 4.272 3.726 1.00 93.88 97 THR A N 1
ATOM 695 C CA . THR A 1 97 ? 2.415 5.269 3.092 1.00 93.88 97 THR A CA 1
ATOM 696 C C . THR A 1 97 ? 3.331 4.553 2.112 1.00 93.88 97 THR A C 1
ATOM 698 O O . THR A 1 97 ? 4.034 3.613 2.487 1.00 93.88 97 THR A O 1
ATOM 701 N N . LEU A 1 98 ? 3.362 5.003 0.858 1.00 93.56 98 LEU A N 1
ATOM 702 C CA . LEU A 1 98 ? 4.307 4.477 -0.124 1.00 93.56 98 LEU A CA 1
ATOM 703 C C . LEU A 1 98 ? 5.651 5.188 0.027 1.00 93.56 98 LEU A C 1
ATOM 705 O O . LEU A 1 98 ? 5.739 6.402 -0.147 1.00 93.56 98 LEU A O 1
ATOM 709 N N . VAL A 1 99 ? 6.702 4.423 0.307 1.00 91.19 99 VAL A N 1
ATOM 710 C CA . VAL A 1 99 ? 8.074 4.925 0.418 1.00 91.19 99 VAL A CA 1
ATOM 711 C C . VAL A 1 99 ? 8.881 4.389 -0.758 1.00 91.19 99 VAL A C 1
ATOM 713 O O . VAL A 1 99 ? 8.965 3.184 -0.962 1.00 91.19 99 VAL A O 1
ATOM 716 N N . GLY A 1 100 ? 9.472 5.260 -1.569 1.00 88.50 100 GLY A N 1
ATOM 717 C CA . GLY A 1 100 ? 10.291 4.824 -2.702 1.00 88.50 100 GLY A CA 1
ATOM 718 C C . GLY A 1 100 ? 11.580 4.150 -2.238 1.00 88.50 100 GLY A C 1
ATOM 719 O O . GLY A 1 100 ? 12.180 4.564 -1.247 1.00 88.50 100 GLY A O 1
ATOM 720 N N . VAL A 1 101 ? 12.032 3.130 -2.969 1.00 86.12 101 VAL A N 1
ATOM 721 C CA . VAL A 1 101 ? 13.401 2.623 -2.798 1.00 86.12 101 VAL A CA 1
ATOM 722 C C . VAL A 1 101 ? 14.421 3.727 -3.071 1.00 86.12 101 VAL A C 1
ATOM 724 O O . VAL A 1 101 ? 14.256 4.530 -3.993 1.00 86.12 101 VAL A O 1
ATOM 727 N N . ALA A 1 102 ? 15.492 3.758 -2.276 1.00 76.69 102 ALA A N 1
ATOM 728 C CA . ALA A 1 102 ? 16.607 4.663 -2.513 1.00 76.69 102 ALA A CA 1
ATOM 729 C C . ALA A 1 102 ? 17.250 4.317 -3.865 1.00 76.69 102 ALA A C 1
ATOM 731 O O . ALA A 1 102 ? 17.863 3.264 -4.025 1.00 76.69 102 ALA A O 1
ATOM 732 N N . SER A 1 103 ? 17.078 5.199 -4.847 1.00 68.19 103 SER A N 1
ATOM 733 C CA . SER A 1 103 ? 17.648 5.026 -6.182 1.00 68.19 103 SER A CA 1
ATOM 734 C C . SER A 1 103 ? 19.041 5.661 -6.244 1.00 68.19 103 SER A C 1
ATOM 736 O O . SER A 1 103 ? 19.265 6.696 -5.607 1.00 68.19 103 SER A O 1
ATOM 738 N N . PRO A 1 104 ? 19.993 5.096 -7.010 1.00 70.38 104 PRO A N 1
ATOM 739 C CA . PRO A 1 104 ? 21.263 5.765 -7.260 1.00 70.38 104 PRO A CA 1
ATOM 740 C C . PRO A 1 104 ? 21.022 7.111 -7.968 1.00 70.38 104 PRO A C 1
ATOM 742 O O . PRO A 1 104 ? 20.030 7.261 -8.682 1.00 70.38 104 PRO A O 1
ATOM 745 N N . PRO A 1 105 ? 21.944 8.083 -7.852 1.00 69.19 105 PRO A N 1
ATOM 746 C CA . PRO A 1 105 ? 21.758 9.438 -8.389 1.00 69.19 105 PRO A CA 1
ATOM 747 C C . PRO A 1 105 ? 21.580 9.498 -9.918 1.00 69.19 105 PRO A C 1
ATOM 749 O O . PRO A 1 105 ? 21.179 10.527 -10.449 1.00 69.19 105 PRO A O 1
ATOM 752 N N . SER A 1 106 ? 21.894 8.415 -10.633 1.00 69.94 106 SER A N 1
ATOM 753 C CA . SER A 1 106 ? 21.731 8.280 -12.083 1.00 69.94 106 SER A CA 1
ATOM 754 C C . SER A 1 106 ? 20.381 7.702 -12.517 1.00 69.94 106 SER A C 1
ATOM 756 O O . SER A 1 106 ? 20.086 7.704 -13.711 1.00 69.94 106 SER A O 1
ATOM 758 N N . ALA A 1 107 ? 19.576 7.179 -11.592 1.00 71.75 107 ALA A N 1
ATOM 759 C CA . ALA A 1 107 ? 18.279 6.597 -11.902 1.00 71.75 107 ALA A CA 1
ATOM 760 C C . ALA A 1 107 ? 17.166 7.642 -11.774 1.00 71.75 107 ALA A C 1
ATOM 762 O O . ALA A 1 107 ? 17.169 8.475 -10.868 1.00 71.75 107 ALA A O 1
ATOM 763 N N . THR A 1 108 ? 16.180 7.573 -12.670 1.00 77.19 108 THR A N 1
ATOM 764 C CA . THR A 1 108 ? 14.953 8.364 -12.546 1.00 77.19 108 THR A CA 1
ATOM 765 C C . THR A 1 108 ? 14.220 7.956 -11.262 1.00 77.19 108 THR A C 1
ATOM 767 O O . THR A 1 108 ? 13.954 6.763 -11.083 1.00 77.19 108 THR A O 1
ATOM 770 N N . PRO A 1 109 ? 13.902 8.905 -10.361 1.00 74.56 109 PRO A N 1
ATOM 771 C CA . PRO A 1 109 ? 13.126 8.615 -9.165 1.00 74.56 109 PRO A CA 1
ATOM 772 C C . PRO A 1 109 ? 11.748 8.063 -9.521 1.00 74.56 109 PRO A C 1
ATOM 774 O O . PRO A 1 109 ? 11.143 8.456 -10.519 1.00 74.56 109 PRO A O 1
ATOM 777 N N . LEU A 1 110 ? 11.248 7.167 -8.680 1.00 81.25 110 LEU A N 1
ATOM 778 C CA . LEU A 1 110 ? 9.907 6.625 -8.822 1.00 81.25 110 LEU A CA 1
ATOM 779 C C . LEU A 1 110 ? 8.871 7.717 -8.504 1.00 81.25 110 LEU A C 1
ATOM 781 O O . LEU A 1 110 ? 8.908 8.286 -7.412 1.00 81.25 110 LEU A O 1
ATOM 785 N N . ASP A 1 111 ? 7.937 7.993 -9.419 1.00 90.00 111 ASP A N 1
ATOM 786 C CA . ASP A 1 111 ? 6.817 8.902 -9.139 1.00 90.00 111 ASP A CA 1
ATOM 787 C C . ASP A 1 111 ? 5.779 8.193 -8.255 1.00 90.00 111 ASP A C 1
ATOM 789 O O . ASP A 1 111 ? 4.840 7.537 -8.715 1.00 90.00 111 ASP A O 1
ATOM 793 N N . LEU A 1 112 ? 5.980 8.302 -6.941 1.00 90.94 112 LEU A N 1
ATOM 794 C CA . LEU A 1 112 ? 5.107 7.701 -5.933 1.00 90.94 112 LEU A CA 1
ATOM 795 C C . LEU A 1 112 ? 3.686 8.267 -5.978 1.00 90.94 112 LEU A C 1
ATOM 797 O O . LEU A 1 112 ? 2.740 7.549 -5.653 1.00 90.94 112 LEU A O 1
ATOM 801 N N . ALA A 1 113 ? 3.516 9.524 -6.392 1.00 90.38 113 ALA A N 1
ATOM 802 C CA . ALA A 1 113 ? 2.204 10.148 -6.458 1.00 90.38 113 ALA A CA 1
ATOM 803 C C . ALA A 1 113 ? 1.403 9.604 -7.650 1.00 90.38 113 ALA A C 1
ATOM 805 O O . ALA A 1 113 ? 0.216 9.305 -7.511 1.00 90.38 113 ALA A O 1
ATOM 806 N N . GLU A 1 114 ? 2.038 9.424 -8.812 1.00 92.62 114 GLU A N 1
ATOM 807 C CA . GLU A 1 114 ? 1.423 8.749 -9.962 1.00 92.62 114 GLU A CA 1
ATOM 808 C C . GLU A 1 114 ? 1.059 7.296 -9.643 1.00 92.62 114 GLU A C 1
ATOM 810 O O . GLU A 1 114 ? -0.068 6.862 -9.914 1.00 92.62 114 GLU A O 1
ATOM 815 N N . ILE A 1 115 ? 1.965 6.559 -8.998 1.00 93.12 115 ILE A N 1
ATOM 816 C CA . ILE A 1 115 ? 1.699 5.181 -8.572 1.00 93.12 115 ILE A CA 1
ATOM 817 C C . ILE A 1 115 ? 0.533 5.135 -7.597 1.00 93.12 115 ILE A C 1
ATOM 819 O O . ILE A 1 115 ? -0.388 4.351 -7.810 1.00 93.12 115 ILE A O 1
ATOM 823 N N . GLY A 1 116 ? 0.540 5.980 -6.565 1.00 93.06 116 GLY A N 1
ATOM 824 C CA . GLY A 1 116 ? -0.525 6.032 -5.571 1.00 93.06 116 GLY A CA 1
ATOM 825 C C . GLY A 1 116 ? -1.890 6.303 -6.207 1.00 93.06 116 GLY A C 1
ATOM 826 O O . GLY A 1 116 ? -2.833 5.553 -5.968 1.00 93.06 116 GLY A O 1
ATOM 827 N N . ARG A 1 117 ? -1.990 7.285 -7.116 1.00 94.38 117 ARG A N 1
ATOM 828 C CA . ARG A 1 117 ? -3.235 7.551 -7.865 1.00 94.38 117 ARG A CA 1
ATOM 829 C C . ARG A 1 117 ? -3.670 6.361 -8.722 1.00 94.38 117 ARG A C 1
ATOM 831 O O . ARG A 1 117 ? -4.856 6.044 -8.781 1.00 94.38 117 ARG A O 1
ATOM 838 N N . THR A 1 118 ? -2.724 5.678 -9.365 1.00 94.56 118 THR A N 1
ATOM 839 C CA . TH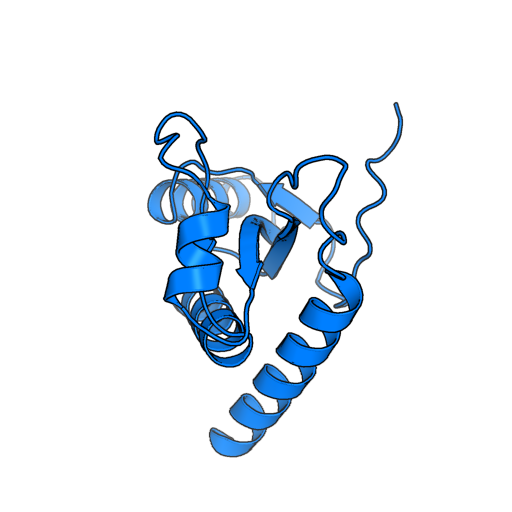R A 1 118 ? -3.027 4.501 -10.193 1.00 94.56 118 THR A CA 1
ATOM 840 C C . THR A 1 118 ? -3.505 3.324 -9.339 1.00 94.56 118 THR A C 1
ATOM 842 O O . THR A 1 118 ? -4.464 2.647 -9.703 1.00 94.56 118 THR A O 1
ATOM 845 N N . VAL A 1 119 ? -2.876 3.093 -8.184 1.00 94.31 119 VAL A N 1
ATOM 846 C CA . VAL A 1 119 ? -3.307 2.091 -7.200 1.00 94.31 119 VAL A CA 1
ATOM 847 C C . VAL A 1 119 ? -4.732 2.377 -6.732 1.00 94.31 119 VAL A C 1
ATOM 849 O O . VAL A 1 119 ? -5.554 1.463 -6.751 1.00 94.31 119 VAL A O 1
ATOM 852 N N . LEU A 1 120 ? -5.046 3.627 -6.375 1.00 92.56 120 LEU A N 1
ATOM 853 C CA . LEU A 1 120 ? -6.395 4.022 -5.957 1.00 92.56 120 LEU A CA 1
ATOM 854 C C . LEU A 1 120 ? -7.432 3.728 -7.043 1.00 92.56 120 LEU A C 1
ATOM 856 O O . LEU A 1 120 ? -8.437 3.078 -6.768 1.00 92.56 120 LEU A O 1
ATOM 860 N N . ALA A 1 121 ? -7.141 4.081 -8.298 1.00 93.38 121 ALA A N 1
ATOM 861 C CA . ALA A 1 121 ? -8.024 3.763 -9.418 1.00 93.38 121 ALA A CA 1
ATOM 862 C C . ALA A 1 121 ? -8.262 2.246 -9.575 1.00 93.38 121 ALA A C 1
ATOM 864 O O . ALA A 1 121 ? -9.367 1.825 -9.920 1.00 93.38 121 ALA A O 1
ATOM 865 N N . VAL A 1 122 ? -7.249 1.406 -9.318 1.00 92.88 122 VAL A N 1
ATOM 866 C CA . VAL A 1 122 ? -7.386 -0.062 -9.345 1.00 92.88 122 VAL A CA 1
ATOM 867 C C . VAL A 1 122 ? -8.220 -0.573 -8.165 1.00 92.88 122 VAL A C 1
ATOM 869 O O . VAL A 1 122 ? -9.046 -1.468 -8.353 1.00 92.88 122 VAL A O 1
ATOM 872 N N . LEU A 1 123 ? -8.030 -0.028 -6.962 1.00 90.19 123 LEU A N 1
ATOM 873 C CA . LEU A 1 123 ? -8.810 -0.392 -5.773 1.00 90.19 123 LEU A CA 1
ATOM 874 C C . LEU A 1 123 ? -10.295 -0.047 -5.945 1.00 90.19 123 LEU A C 1
ATOM 876 O O . LEU A 1 123 ? -11.149 -0.897 -5.695 1.00 90.19 123 LEU A O 1
ATOM 880 N N . GLU A 1 124 ? -10.609 1.140 -6.469 1.00 89.38 124 GLU A N 1
ATOM 881 C CA . GLU A 1 124 ? -11.985 1.557 -6.772 1.00 89.38 124 GLU A CA 1
ATOM 882 C C . GLU A 1 124 ? -12.664 0.657 -7.811 1.00 89.38 124 GLU A C 1
ATOM 884 O O . GLU A 1 124 ? -13.857 0.368 -7.726 1.00 89.38 124 GLU A O 1
ATOM 889 N N . GLN A 1 125 ? -11.918 0.190 -8.812 1.00 87.62 125 GLN A N 1
ATOM 890 C CA . GLN A 1 125 ? -12.453 -0.763 -9.784 1.00 87.62 125 GLN A CA 1
ATOM 891 C C . GLN A 1 125 ? -12.765 -2.112 -9.130 1.00 87.62 125 GLN A C 1
ATOM 893 O O . GLN A 1 125 ? -13.774 -2.732 -9.455 1.00 87.62 125 GLN A O 1
ATOM 898 N N . ARG A 1 126 ? -11.925 -2.563 -8.191 1.00 82.94 126 ARG A N 1
ATOM 899 C CA . ARG A 1 126 ? -12.122 -3.827 -7.467 1.00 82.94 126 ARG A CA 1
ATOM 900 C C . ARG A 1 126 ? -13.320 -3.772 -6.527 1.00 82.94 126 ARG A C 1
ATOM 902 O O . ARG A 1 126 ? -14.086 -4.730 -6.503 1.00 82.94 126 ARG A O 1
ATOM 909 N N . SER A 1 127 ? -13.513 -2.670 -5.802 1.00 79.00 127 SER A N 1
ATOM 910 C CA . SER A 1 127 ? -14.665 -2.519 -4.903 1.00 79.00 127 SER A CA 1
ATOM 911 C C . SER A 1 127 ? -15.991 -2.546 -5.666 1.00 79.00 127 SER A C 1
ATOM 913 O O . SER A 1 127 ? -16.944 -3.159 -5.201 1.00 79.00 127 SER A O 1
ATOM 915 N N . ARG A 1 128 ? -16.033 -1.992 -6.885 1.00 74.12 128 ARG A N 1
ATOM 916 C CA . ARG A 1 128 ? -17.207 -2.062 -7.776 1.00 74.12 128 ARG A CA 1
ATOM 917 C C . ARG A 1 128 ? -17.498 -3.456 -8.336 1.00 74.12 128 ARG A C 1
ATOM 919 O O . ARG A 1 128 ? -18.621 -3.699 -8.750 1.00 74.12 128 ARG A O 1
ATOM 926 N N . ILE A 1 129 ? -16.503 -4.341 -8.411 1.00 64.44 129 ILE A N 1
ATOM 927 C CA . ILE A 1 129 ? -16.680 -5.720 -8.905 1.00 64.44 129 ILE A CA 1
ATOM 928 C C . ILE A 1 129 ? -17.192 -6.646 -7.789 1.00 64.44 129 ILE A C 1
ATOM 930 O O . ILE A 1 129 ? -17.837 -7.650 -8.079 1.00 64.44 129 ILE A O 1
ATOM 934 N N . CYS A 1 130 ? -16.903 -6.321 -6.526 1.00 51.94 130 CYS A N 1
ATOM 935 C CA . CYS A 1 130 ? -17.304 -7.110 -5.358 1.00 51.94 130 CYS A CA 1
ATOM 936 C C . CYS A 1 130 ? -18.590 -6.609 -4.665 1.00 51.94 130 CYS A C 1
ATOM 938 O O . CYS A 1 130 ? -18.986 -7.217 -3.669 1.00 51.94 130 CYS A O 1
ATOM 940 N N . ALA A 1 131 ? -19.201 -5.521 -5.150 1.00 48.34 131 ALA A N 1
ATOM 941 C CA . ALA A 1 131 ? -20.463 -4.949 -4.664 1.00 48.34 131 ALA A CA 1
ATOM 942 C C . ALA A 1 131 ? -21.652 -5.410 -5.520 1.00 48.34 131 ALA A C 1
ATOM 944 O O . ALA A 1 131 ? -22.729 -5.654 -4.932 1.00 48.34 131 ALA A O 1
#

pLDDT: mean 83.65, std 12.66, range [33.59, 95.31]

Sequence (131 aa):
MADEAWSELTCGPEPVVRVAADDLQQARRARARLRDDDGDVAVILDVTVAVAGDVRAACASFGTDESVRGVRYAGTVRGLAGLIADIETAGVADGVTLVGVASPPSATPLDLAEIGRTVLAVLEQRSRICA

Secondary structure (DSSP, 8-state):
---------S--PSSEEEE--SSHHHHHHHHHHHHHHSTTPEEEEEEEEEE-SSHHHHHHTTTT-TT--SEEEEE-HHHHHHHHHHHHHTTS-SEEEEEE----TTSPPP-HHHHHHHHHHHHHHHHHH--

Foldseek 3Di:
DDPPDFDDPDDDDDDEDEDFDLDLVRLLVVLVVVCVPDPDYFYAYEEEFQADPAQVNQVPLQPPPPVDGGHYDGYHLLVVLVVQVVSCVVNSGNYYGYHYRDDDPPDDGDPVVVSVVVSVVSNVVVVVVVD

Radius of gyration: 15.2 Å; chains: 1; bounding box: 42×29×40 Å

Organism: NCBI:txid117567